Protein AF-K1VBG3-F1 (afdb_monomer_lite)

Secondary structure (DSSP, 8-state):
-EE---SSGGGTT-EE-EEEEETTTTEEEEEEEEE--TTSTTHHHHHHHT--EEEEEEEEHHHHHHHHHHTT--EE-------HHHHHHHHHHHHHHHSTTTSEEE-BTTTBSHHHHHHHHHHHH-SS---PPPPPTT--HHHHH-

Structure (mmCIF, N/CA/C/O backbone):
data_AF-K1VBG3-F1
#
_entry.id   AF-K1VBG3-F1
#
loop_
_atom_site.group_PDB
_atom_site.id
_atom_site.type_symbol
_atom_site.label_atom_id
_atom_site.label_alt_id
_atom_site.label_comp_id
_atom_site.label_asym_id
_atom_site.label_entity_id
_atom_site.label_seq_id
_atom_site.pdbx_PDB_ins_code
_atom_site.Cartn_x
_atom_site.Cartn_y
_atom_site.Cartn_z
_atom_site.occupancy
_atom_site.B_iso_or_equiv
_atom_site.auth_seq_id
_atom_site.auth_comp_id
_atom_site.auth_asym_id
_atom_site.auth_atom_id
_atom_site.pdbx_PDB_model_num
ATOM 1 N N . MET A 1 1 ? -5.676 3.464 -2.207 1.00 92.00 1 MET A N 1
ATOM 2 C CA . MET A 1 1 ? -5.510 4.514 -3.234 1.00 92.00 1 MET A CA 1
ATOM 3 C C . MET A 1 1 ? -4.753 3.916 -4.393 1.00 92.00 1 MET A C 1
ATOM 5 O O . MET A 1 1 ? -3.837 3.140 -4.144 1.00 92.00 1 MET A O 1
ATOM 9 N N . THR A 1 2 ? -5.121 4.301 -5.607 1.00 92.06 2 TH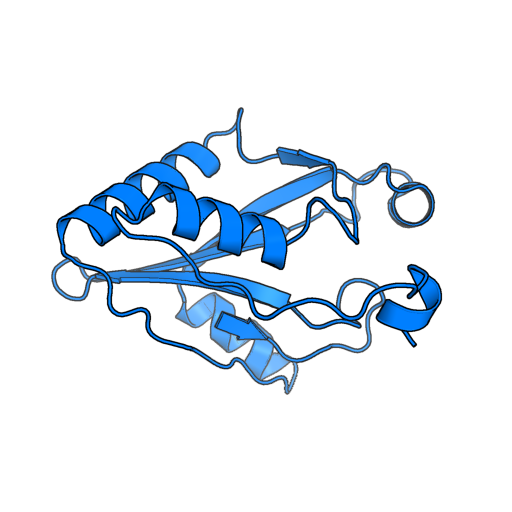R A N 1
ATOM 10 C CA . THR A 1 2 ? -4.484 3.871 -6.850 1.00 92.06 2 THR A CA 1
ATOM 11 C C . THR A 1 2 ? -3.893 5.093 -7.529 1.00 92.06 2 THR A C 1
ATOM 13 O O . THR A 1 2 ? -4.595 6.068 -7.788 1.00 92.06 2 THR A O 1
ATOM 16 N N . CYS A 1 3 ? -2.601 5.060 -7.807 1.00 90.88 3 CYS A N 1
ATOM 17 C CA . CYS A 1 3 ? -1.880 6.148 -8.443 1.00 90.88 3 CYS A CA 1
ATOM 18 C C . CYS A 1 3 ? -1.592 5.792 -9.898 1.00 90.88 3 CYS A C 1
ATOM 20 O O . CYS A 1 3 ? -1.189 4.665 -10.201 1.00 90.88 3 CYS A O 1
ATOM 22 N N . ALA A 1 4 ? -1.790 6.760 -10.791 1.00 86.88 4 ALA A N 1
ATOM 23 C CA . ALA A 1 4 ? -1.592 6.565 -12.218 1.00 86.88 4 ALA A CA 1
ATOM 24 C C . ALA A 1 4 ? -0.134 6.174 -12.549 1.00 86.88 4 ALA A C 1
ATOM 26 O O . ALA A 1 4 ? 0.798 6.640 -11.871 1.00 86.88 4 ALA A O 1
ATOM 27 N N . PRO A 1 5 ? 0.069 5.360 -13.604 1.00 84.56 5 PRO A N 1
ATOM 28 C CA . PRO A 1 5 ? 1.390 5.050 -14.136 1.00 84.56 5 PRO A CA 1
ATOM 29 C C . PRO A 1 5 ? 2.251 6.285 -14.415 1.00 84.56 5 PRO A C 1
ATOM 31 O O . PRO A 1 5 ? 1.745 7.373 -14.691 1.00 84.56 5 PRO A O 1
ATOM 34 N N . GLY A 1 6 ? 3.566 6.103 -14.337 1.00 79.88 6 GLY A N 1
ATOM 35 C CA . GLY A 1 6 ? 4.571 7.079 -14.753 1.00 79.88 6 GLY A CA 1
ATOM 36 C C . GLY A 1 6 ? 5.398 6.578 -15.937 1.00 79.88 6 GLY A C 1
ATOM 37 O O . GLY A 1 6 ? 5.177 5.486 -16.452 1.00 79.88 6 GLY A O 1
ATOM 38 N N . THR A 1 7 ? 6.374 7.381 -16.356 1.00 76.38 7 THR A N 1
ATOM 39 C CA . THR A 1 7 ? 7.294 7.057 -17.463 1.00 76.38 7 THR A CA 1
ATOM 40 C C . THR A 1 7 ? 8.509 6.244 -17.023 1.00 76.38 7 THR A C 1
ATOM 42 O O . THR A 1 7 ? 9.158 5.604 -17.844 1.00 76.38 7 THR A O 1
ATOM 45 N N . GLU A 1 8 ? 8.824 6.276 -15.732 1.00 70.69 8 GLU A N 1
ATOM 46 C CA . GLU A 1 8 ? 9.963 5.570 -15.155 1.00 70.69 8 GLU A CA 1
ATOM 47 C C . GLU A 1 8 ? 9.676 4.079 -14.973 1.00 70.69 8 GLU A C 1
ATOM 49 O O . GLU A 1 8 ? 8.556 3.704 -14.625 1.00 70.69 8 GLU A O 1
ATOM 54 N N . ILE A 1 9 ? 10.700 3.227 -15.124 1.00 67.56 9 ILE A N 1
ATOM 55 C CA . ILE A 1 9 ? 10.560 1.756 -15.122 1.00 67.56 9 ILE A CA 1
ATOM 56 C C . ILE A 1 9 ? 9.832 1.203 -13.885 1.00 67.56 9 ILE A C 1
ATOM 58 O O . ILE A 1 9 ? 9.030 0.280 -13.983 1.00 67.56 9 ILE A O 1
ATOM 62 N N . TYR A 1 10 ? 10.065 1.806 -12.723 1.00 67.25 10 TYR A N 1
ATOM 63 C CA . TYR A 1 10 ? 9.465 1.420 -11.444 1.00 67.25 10 TYR A CA 1
ATOM 64 C C . TYR A 1 10 ? 8.049 1.980 -11.232 1.00 67.25 10 TYR A C 1
ATOM 66 O O . TYR A 1 10 ? 7.402 1.645 -10.246 1.00 67.25 10 TYR A O 1
ATOM 74 N N . ALA A 1 11 ? 7.570 2.841 -12.131 1.00 72.62 11 ALA A N 1
ATOM 75 C CA . ALA A 1 11 ? 6.255 3.472 -12.083 1.00 72.62 11 ALA A CA 1
ATOM 76 C C . ALA A 1 11 ? 5.343 3.048 -13.251 1.00 72.62 11 ALA A C 1
ATOM 78 O O . ALA A 1 11 ? 4.205 3.513 -13.320 1.00 72.62 11 ALA A O 1
ATOM 79 N N . LEU A 1 12 ? 5.809 2.180 -14.158 1.00 76.06 12 LEU A N 1
ATOM 80 C CA . LEU A 1 12 ? 5.098 1.811 -15.392 1.00 76.06 12 LEU A CA 1
ATOM 81 C C . LEU A 1 12 ? 3.722 1.174 -15.161 1.00 76.06 12 LEU A C 1
ATOM 83 O O . LEU A 1 12 ? 2.831 1.331 -15.988 1.00 76.06 12 LEU A O 1
ATOM 87 N N . PHE A 1 13 ? 3.533 0.471 -14.045 1.00 76.81 13 PHE A N 1
ATOM 88 C CA . PHE A 1 13 ? 2.296 -0.265 -13.751 1.00 76.81 13 PHE A CA 1
ATOM 89 C C . PHE A 1 13 ? 1.364 0.475 -12.781 1.00 76.81 13 PHE A C 1
ATOM 91 O O . PHE A 1 13 ? 0.373 -0.085 -12.317 1.00 76.81 13 PHE A O 1
ATOM 98 N N . GLY A 1 14 ? 1.663 1.742 -12.477 1.00 82.94 14 GLY A N 1
ATOM 99 C CA . GLY A 1 14 ? 0.964 2.489 -11.434 1.00 82.94 14 GLY A CA 1
ATOM 100 C C . GLY A 1 14 ? 1.388 2.049 -10.035 1.00 82.94 14 GLY A C 1
ATOM 101 O O . GLY A 1 14 ? 2.410 1.386 -9.858 1.00 82.94 14 GLY A O 1
ATOM 102 N N . HIS A 1 15 ? 0.634 2.478 -9.023 1.00 90.50 15 HIS A N 1
ATOM 103 C CA . HIS A 1 15 ? 0.990 2.215 -7.630 1.00 90.50 15 HIS A CA 1
ATOM 104 C C . HIS A 1 15 ? -0.222 2.126 -6.703 1.00 90.50 15 HIS A C 1
ATOM 106 O O . HIS A 1 15 ? -1.223 2.808 -6.920 1.00 90.50 15 HIS A O 1
ATOM 112 N N . THR A 1 16 ? -0.102 1.335 -5.636 1.00 92.19 16 THR A N 1
ATOM 113 C CA . THR A 1 16 ? -1.127 1.184 -4.597 1.00 92.19 16 THR A CA 1
ATOM 114 C C . THR A 1 16 ? -0.583 1.644 -3.247 1.00 92.19 16 THR A C 1
ATOM 116 O O . THR A 1 16 ? 0.501 1.245 -2.831 1.00 92.19 16 THR A O 1
ATOM 119 N N . ALA A 1 17 ? -1.354 2.465 -2.533 1.00 94.62 17 ALA A N 1
ATOM 120 C CA . ALA A 1 17 ? -1.033 2.904 -1.173 1.00 94.62 17 ALA A CA 1
ATOM 121 C C . ALA A 1 17 ? -2.275 2.902 -0.269 1.00 94.62 17 ALA A C 1
ATOM 123 O O . ALA A 1 17 ? -3.399 3.123 -0.739 1.00 94.62 17 ALA A O 1
ATOM 124 N N . LEU A 1 18 ? -2.081 2.694 1.035 1.00 96.75 18 LEU A N 1
ATOM 125 C CA . LEU A 1 18 ? -3.148 2.759 2.038 1.00 96.75 18 LEU A CA 1
ATOM 126 C C . LEU A 1 18 ? -3.174 4.146 2.683 1.00 96.75 18 LEU A C 1
ATOM 128 O O . LEU A 1 18 ? -2.144 4.644 3.125 1.00 96.75 18 LEU A O 1
ATOM 132 N N . ARG A 1 19 ? -4.352 4.776 2.735 1.00 96.50 19 ARG A N 1
ATOM 133 C CA . ARG A 1 19 ? -4.571 6.042 3.447 1.00 96.50 19 ARG A CA 1
ATOM 134 C C . ARG A 1 19 ? -5.323 5.755 4.737 1.00 96.50 19 ARG A C 1
ATOM 136 O O . ARG A 1 19 ? -6.393 5.153 4.687 1.00 96.50 19 ARG A O 1
ATOM 143 N N . TYR A 1 20 ? -4.787 6.214 5.857 1.00 95.75 20 TYR A N 1
ATOM 144 C CA . TYR A 1 20 ? -5.469 6.240 7.143 1.00 95.75 20 TYR A CA 1
ATOM 145 C C . TYR A 1 20 ? -5.820 7.692 7.478 1.00 95.75 20 TYR A C 1
ATOM 147 O O . TYR A 1 20 ? -4.925 8.523 7.638 1.00 95.75 20 TYR A O 1
ATOM 155 N N . GLU A 1 21 ? -7.115 7.989 7.579 1.00 94.88 21 GLU A N 1
ATOM 156 C CA . GLU A 1 21 ? -7.632 9.315 7.926 1.00 94.88 21 GLU A CA 1
ATOM 157 C C . GLU A 1 21 ? -8.459 9.228 9.216 1.00 94.88 21 GLU A C 1
ATOM 159 O O . GLU A 1 21 ? -9.471 8.525 9.277 1.00 94.88 21 GLU A O 1
ATOM 164 N N . ASP A 1 22 ? -8.047 9.982 10.234 1.00 92.06 22 ASP A N 1
ATOM 165 C CA . ASP A 1 22 ? -8.794 10.211 11.468 1.00 92.06 22 ASP A CA 1
ATOM 166 C C . ASP A 1 22 ? -8.944 11.719 11.693 1.00 92.06 22 ASP A C 1
ATOM 168 O O . ASP A 1 22 ? -8.035 12.420 12.150 1.00 92.06 22 ASP A O 1
ATOM 172 N N . LYS A 1 23 ? -10.139 12.221 11.371 1.00 90.81 23 LYS A N 1
ATOM 173 C CA . LYS A 1 23 ? -10.474 13.647 11.453 1.00 90.81 23 LYS A CA 1
ATOM 174 C C . LYS A 1 23 ? -10.550 14.165 12.887 1.00 90.81 23 LYS A C 1
ATOM 176 O O . LYS A 1 23 ? -10.284 15.342 13.099 1.00 90.81 23 LYS A O 1
ATOM 181 N N . ALA A 1 24 ? -10.888 13.316 13.858 1.00 91.50 24 ALA A N 1
ATOM 182 C CA . ALA A 1 24 ? -10.969 13.725 15.259 1.00 91.50 24 ALA A CA 1
ATOM 183 C C . ALA A 1 24 ? -9.572 13.978 15.842 1.00 91.50 24 ALA A C 1
ATOM 185 O O . ALA A 1 24 ? -9.398 14.870 16.670 1.00 91.50 24 ALA A O 1
ATOM 186 N N . ARG A 1 25 ? -8.572 13.221 15.373 1.00 90.12 25 ARG A N 1
ATOM 187 C CA . ARG A 1 25 ? -7.166 13.349 15.788 1.00 90.12 25 ARG A CA 1
ATOM 188 C C . ARG A 1 25 ? -6.316 14.214 14.850 1.00 90.12 25 ARG A C 1
ATOM 190 O O . ARG A 1 25 ? -5.153 14.465 15.152 1.00 90.12 25 ARG A O 1
ATOM 197 N N . GLY A 1 26 ? -6.862 14.658 13.715 1.00 93.69 26 GLY A N 1
ATOM 198 C CA . GLY A 1 26 ? -6.106 15.388 12.685 1.00 93.69 26 GLY A CA 1
ATOM 199 C C . GLY A 1 26 ? -5.026 14.534 12.000 1.00 93.69 26 GLY A C 1
ATOM 200 O O . GLY A 1 26 ? -4.019 15.051 11.496 1.00 93.69 26 GLY A O 1
ATOM 201 N N . GLU A 1 27 ? -5.202 13.215 12.010 1.00 94.62 27 GLU A N 1
ATOM 202 C CA . GLU A 1 27 ? -4.284 12.257 11.405 1.00 94.62 27 GLU A CA 1
ATOM 203 C C . GLU A 1 27 ? -4.709 11.988 9.958 1.00 94.62 27 GLU A C 1
ATOM 205 O O . GLU A 1 27 ? -5.867 11.691 9.681 1.00 94.62 27 GLU A O 1
ATOM 210 N N . ASP A 1 28 ? -3.763 12.110 9.032 1.00 96.81 28 ASP A N 1
ATOM 211 C CA . ASP A 1 28 ? -3.989 11.831 7.616 1.00 96.81 28 ASP A CA 1
ATOM 212 C C . ASP A 1 28 ? -2.684 11.333 6.994 1.00 96.81 28 ASP A C 1
ATOM 214 O O . ASP A 1 28 ? -1.813 12.110 6.576 1.00 96.81 28 ASP A O 1
ATOM 218 N N . TRP A 1 29 ? -2.515 10.018 7.056 1.00 97.38 29 TRP A N 1
ATOM 219 C CA . TRP A 1 29 ? -1.269 9.323 6.773 1.00 97.38 29 TRP A CA 1
ATOM 220 C C . TRP A 1 29 ? -1.424 8.399 5.576 1.00 97.38 29 TRP A C 1
ATOM 222 O O . TRP A 1 29 ? -2.445 7.737 5.401 1.00 97.38 29 TRP A O 1
ATOM 232 N N . VAL A 1 30 ? -0.373 8.326 4.771 1.00 97.25 30 VAL A N 1
ATOM 233 C CA . VAL A 1 30 ? -0.256 7.412 3.643 1.00 97.25 30 VAL A CA 1
ATOM 234 C C . VAL A 1 30 ? 0.854 6.420 3.932 1.00 97.25 30 VAL A C 1
ATOM 236 O O . VAL A 1 30 ? 2.004 6.811 4.122 1.00 97.25 30 VAL A O 1
ATOM 239 N N . PHE A 1 31 ? 0.488 5.145 3.919 1.00 96.81 31 PHE A N 1
ATOM 240 C CA . PHE A 1 31 ? 1.367 3.991 4.018 1.00 96.81 31 PHE A CA 1
ATOM 241 C C . PHE A 1 31 ? 1.662 3.489 2.606 1.00 96.81 31 PHE A C 1
ATOM 243 O O . PHE A 1 31 ? 0.780 3.009 1.884 1.00 96.81 31 PHE A O 1
ATOM 250 N N . ASN A 1 32 ? 2.912 3.672 2.198 1.00 93.38 32 ASN A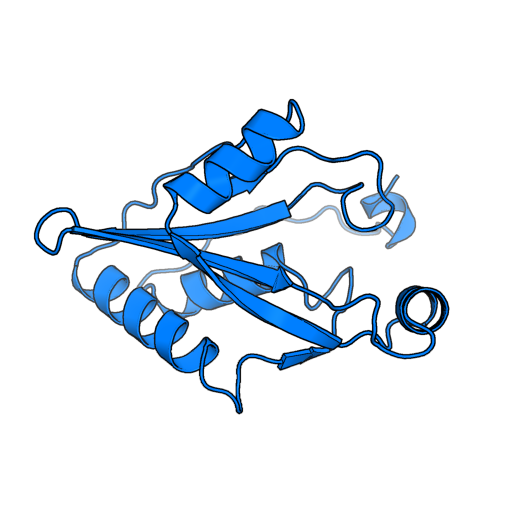 N 1
ATOM 251 C CA . ASN A 1 32 ? 3.402 3.449 0.852 1.00 93.38 32 ASN A CA 1
ATOM 252 C C . ASN A 1 32 ? 4.350 2.237 0.820 1.00 93.38 32 ASN A C 1
ATOM 254 O O . ASN A 1 32 ? 5.542 2.366 1.102 1.00 93.38 32 ASN A O 1
ATOM 258 N N . TYR A 1 33 ? 3.819 1.072 0.446 1.00 89.56 33 TYR A N 1
ATOM 259 C CA . TYR A 1 33 ? 4.599 -0.141 0.187 1.00 89.56 33 TYR A CA 1
ATOM 260 C C . TYR A 1 33 ? 5.236 -0.054 -1.193 1.00 89.56 33 TYR A C 1
ATOM 262 O O . TYR A 1 33 ? 4.700 -0.565 -2.166 1.00 89.56 33 TYR A O 1
ATOM 270 N N . GLY A 1 34 ? 6.356 0.638 -1.314 1.00 84.06 34 GLY A N 1
ATOM 271 C CA . GLY A 1 34 ? 6.872 0.964 -2.644 1.00 84.06 34 GLY A CA 1
ATOM 272 C C . GLY A 1 34 ? 8.136 1.795 -2.644 1.00 84.06 34 GLY A C 1
ATOM 273 O O . GLY A 1 34 ? 8.605 2.179 -3.712 1.00 84.06 34 GLY A O 1
ATOM 274 N N . MET A 1 35 ? 8.655 2.122 -1.463 1.00 83.50 35 MET A N 1
ATOM 275 C CA . MET A 1 35 ? 9.825 2.967 -1.351 1.00 83.50 35 MET A CA 1
ATOM 276 C C . MET A 1 35 ? 11.065 2.121 -1.595 1.00 83.50 35 MET A C 1
ATOM 278 O O . MET A 1 35 ? 11.164 0.980 -1.151 1.00 83.50 35 MET A O 1
ATOM 282 N N . PHE A 1 36 ? 12.013 2.680 -2.327 1.00 80.00 36 PHE A N 1
ATOM 283 C CA . PHE A 1 36 ? 13.299 2.060 -2.589 1.00 80.00 36 PHE A CA 1
ATOM 284 C C . PHE A 1 36 ? 14.339 3.165 -2.772 1.00 80.00 36 PHE A C 1
ATOM 286 O O . PHE A 1 36 ? 14.003 4.329 -3.003 1.00 80.00 36 PHE A O 1
ATOM 293 N N . SER A 1 37 ? 15.615 2.799 -2.682 1.00 70.62 37 SER A N 1
ATOM 294 C CA . SER A 1 37 ? 16.724 3.738 -2.827 1.00 70.62 37 SER A CA 1
ATOM 295 C C . SER A 1 37 ? 17.577 3.399 -4.044 1.00 70.62 37 SER A C 1
ATOM 297 O O . SER A 1 37 ? 18.084 2.285 -4.169 1.00 70.62 37 SER A O 1
ATOM 299 N N . PHE A 1 38 ? 17.803 4.387 -4.913 1.00 65.44 38 PHE A N 1
ATOM 300 C CA . PHE A 1 38 ? 18.789 4.282 -5.996 1.00 65.44 38 PHE A CA 1
ATOM 301 C C . PHE A 1 38 ? 20.231 4.223 -5.492 1.00 65.44 38 PHE A C 1
ATOM 303 O O . PHE A 1 38 ? 21.112 3.775 -6.221 1.00 65.44 38 PHE A O 1
ATOM 310 N N . ASN A 1 39 ? 20.474 4.634 -4.244 1.00 69.88 39 ASN A N 1
ATOM 311 C CA . ASN A 1 39 ? 21.791 4.519 -3.623 1.00 69.88 39 ASN A CA 1
ATOM 312 C C . ASN A 1 39 ? 22.124 3.066 -3.253 1.00 69.88 39 ASN A C 1
ATOM 314 O O . ASN A 1 39 ? 23.267 2.777 -2.901 1.00 69.88 39 ASN A O 1
ATOM 318 N N . THR A 1 40 ? 21.159 2.142 -3.344 1.00 71.12 40 THR A N 1
ATOM 319 C CA . THR A 1 40 ? 21.421 0.709 -3.217 1.00 71.12 40 THR A CA 1
ATOM 320 C C . THR A 1 40 ? 22.296 0.247 -4.387 1.00 71.12 40 THR A C 1
ATOM 322 O O . THR A 1 40 ? 21.880 0.357 -5.547 1.00 71.12 40 THR A O 1
ATOM 325 N N . PRO A 1 41 ? 23.496 -0.310 -4.126 1.00 73.06 41 PRO A N 1
ATOM 326 C CA . PRO A 1 41 ? 24.389 -0.751 -5.188 1.00 73.06 41 PRO A CA 1
ATOM 327 C C . PRO A 1 41 ? 23.709 -1.739 -6.141 1.00 73.06 41 PRO A C 1
ATOM 329 O O . PRO A 1 41 ? 23.137 -2.750 -5.716 1.00 73.06 41 PRO A O 1
ATOM 332 N N . HIS A 1 42 ? 23.826 -1.464 -7.443 1.00 75.31 42 HIS A N 1
ATOM 333 C CA . HIS A 1 42 ? 23.297 -2.292 -8.531 1.00 75.31 42 HIS A CA 1
ATOM 334 C C . HIS A 1 42 ? 21.763 -2.437 -8.554 1.00 75.31 42 HIS A C 1
ATOM 336 O O . HIS A 1 42 ? 21.263 -3.484 -8.962 1.00 75.31 42 HIS A O 1
ATOM 342 N N . PHE A 1 43 ? 21.014 -1.396 -8.167 1.00 74.25 43 PHE A N 1
ATOM 343 C CA . PHE A 1 43 ? 19.542 -1.401 -8.132 1.00 74.25 43 PHE A CA 1
ATOM 344 C C . PHE A 1 43 ? 18.881 -2.015 -9.382 1.00 74.25 43 PHE A C 1
ATOM 346 O O . PHE A 1 43 ? 18.111 -2.960 -9.253 1.00 74.25 43 PHE A O 1
ATOM 353 N N . ILE A 1 44 ? 19.220 -1.545 -10.591 1.00 73.56 44 ILE A N 1
ATOM 354 C CA . ILE A 1 44 ? 18.614 -2.045 -11.843 1.00 73.56 44 ILE A CA 1
ATOM 355 C C . ILE A 1 44 ? 18.900 -3.538 -12.058 1.00 73.56 44 ILE A C 1
ATOM 357 O O . ILE A 1 44 ? 18.010 -4.295 -12.433 1.00 73.56 44 ILE A O 1
ATOM 361 N N . TYR A 1 45 ? 20.123 -3.987 -11.777 1.00 77.81 45 TYR A N 1
ATOM 362 C CA . TYR A 1 45 ? 20.494 -5.397 -11.904 1.00 77.81 45 TYR A CA 1
ATOM 363 C C . TYR A 1 45 ? 19.751 -6.278 -10.891 1.00 77.81 45 TYR A C 1
ATOM 365 O O . TYR A 1 45 ? 19.217 -7.320 -11.265 1.00 77.81 45 TYR A O 1
ATOM 373 N N . ARG A 1 46 ? 19.656 -5.838 -9.628 1.00 77.81 46 ARG A N 1
ATOM 374 C CA . ARG A 1 46 ? 18.873 -6.526 -8.589 1.00 77.81 46 ARG A CA 1
ATOM 375 C C . ARG A 1 46 ? 17.388 -6.562 -8.944 1.00 77.81 46 ARG A C 1
ATOM 377 O O . ARG A 1 46 ? 16.755 -7.59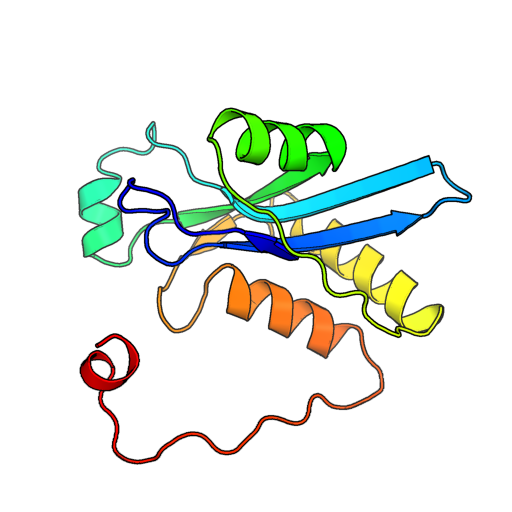2 -8.753 1.00 77.81 46 ARG A O 1
ATOM 384 N N . PHE A 1 47 ? 16.862 -5.491 -9.538 1.00 76.00 47 PHE A N 1
ATOM 385 C CA . PHE A 1 47 ? 15.462 -5.403 -9.951 1.00 76.00 47 PHE A CA 1
ATOM 386 C C . PHE A 1 47 ? 15.138 -6.437 -11.024 1.00 76.00 47 PHE A C 1
ATOM 388 O O . PHE A 1 47 ? 14.214 -7.227 -10.855 1.00 76.00 47 PHE A O 1
ATOM 395 N N . VAL A 1 48 ? 15.959 -6.511 -12.076 1.00 75.56 48 VAL A N 1
ATOM 396 C CA . VAL A 1 48 ? 15.797 -7.506 -13.149 1.00 75.56 48 VAL A CA 1
ATOM 397 C C . VAL A 1 48 ? 15.940 -8.943 -12.626 1.00 75.56 48 VAL A C 1
ATOM 399 O O . VAL A 1 48 ? 15.303 -9.850 -13.155 1.00 75.56 48 VAL A O 1
ATOM 402 N N . LYS A 1 49 ? 16.733 -9.165 -11.569 1.00 80.19 49 LYS A N 1
ATOM 403 C CA . LYS A 1 49 ? 16.891 -10.477 -10.919 1.00 80.19 49 LYS A CA 1
ATOM 404 C C . LYS A 1 49 ? 15.834 -10.815 -9.863 1.00 80.19 49 LYS A C 1
ATOM 406 O O . LYS A 1 49 ? 15.833 -11.940 -9.371 1.00 80.19 49 LYS A O 1
ATOM 411 N N . GLY A 1 50 ? 14.959 -9.878 -9.494 1.00 77.38 50 GLY A N 1
ATOM 412 C CA . GLY A 1 50 ? 14.024 -10.068 -8.379 1.00 77.38 50 GLY A CA 1
ATOM 413 C C . GLY A 1 50 ? 14.708 -10.113 -7.004 1.00 77.38 50 GLY A C 1
ATOM 414 O O . GLY A 1 50 ? 14.229 -10.778 -6.091 1.00 77.38 50 GLY A O 1
ATOM 415 N N . GLU A 1 51 ? 15.843 -9.432 -6.851 1.00 82.88 51 GLU A N 1
ATOM 416 C CA . GLU A 1 51 ? 16.659 -9.358 -5.628 1.00 82.88 51 GLU A CA 1
ATOM 417 C C . GLU A 1 51 ? 16.583 -7.977 -4.952 1.00 82.88 51 GLU A C 1
ATOM 419 O O . GLU A 1 51 ? 17.439 -7.631 -4.132 1.00 82.88 51 GLU A O 1
ATOM 424 N N . THR A 1 52 ? 15.607 -7.148 -5.324 1.00 83.69 52 THR A N 1
ATOM 425 C CA . THR A 1 52 ? 15.476 -5.792 -4.781 1.00 83.69 52 THR A CA 1
ATOM 426 C C . THR A 1 52 ? 14.651 -5.796 -3.508 1.00 83.69 52 THR A C 1
ATOM 428 O O . THR A 1 52 ? 13.531 -6.301 -3.486 1.00 83.69 52 THR A O 1
ATOM 431 N N . ASP A 1 53 ? 15.191 -5.183 -2.462 1.00 88.19 53 ASP A N 1
ATOM 432 C CA . ASP A 1 53 ? 14.455 -4.932 -1.231 1.00 88.19 53 ASP A CA 1
ATOM 433 C C . ASP A 1 53 ? 13.754 -3.573 -1.323 1.00 88.19 53 ASP A C 1
ATOM 435 O O . ASP A 1 53 ? 14.342 -2.575 -1.752 1.00 88.19 53 ASP A O 1
ATOM 439 N N . TYR A 1 54 ? 12.475 -3.566 -0.969 1.00 90.06 54 TYR A N 1
ATOM 440 C CA . TYR A 1 54 ? 11.627 -2.385 -0.887 1.00 90.06 54 TYR A CA 1
ATOM 441 C C . TYR A 1 54 ? 11.303 -2.124 0.579 1.00 90.06 54 TYR A C 1
ATOM 443 O O . TYR A 1 54 ? 11.415 -3.010 1.427 1.00 90.06 54 TYR A O 1
ATOM 451 N N . GLU A 1 55 ? 10.878 -0.904 0.878 1.00 91.56 55 GLU A N 1
ATOM 452 C CA . GLU A 1 55 ? 10.465 -0.514 2.213 1.00 91.56 55 GLU A CA 1
ATOM 453 C C . GLU A 1 55 ? 9.074 0.128 2.231 1.00 91.56 55 GLU A C 1
ATOM 455 O O . GLU A 1 55 ? 8.591 0.716 1.253 1.00 91.56 55 GLU A O 1
ATOM 460 N N . LEU A 1 56 ? 8.409 -0.013 3.374 1.00 94.56 56 LEU A N 1
ATOM 461 C CA . LEU A 1 56 ? 7.223 0.750 3.717 1.00 94.56 56 LEU A CA 1
ATOM 462 C C . LEU A 1 56 ? 7.633 2.166 4.137 1.00 94.56 56 LEU A C 1
ATOM 464 O O . LEU A 1 56 ? 8.285 2.361 5.164 1.00 94.56 56 LEU A O 1
ATOM 468 N N . GLY A 1 57 ? 7.202 3.160 3.363 1.00 94.56 57 GLY A N 1
ATOM 469 C CA . GLY A 1 57 ? 7.291 4.571 3.731 1.00 94.56 57 GLY A CA 1
ATOM 470 C C . GLY A 1 57 ? 5.986 5.100 4.310 1.00 94.56 57 GLY A C 1
ATOM 471 O O . GLY A 1 57 ? 4.903 4.679 3.903 1.00 94.56 57 GLY A O 1
ATOM 472 N N . VAL A 1 58 ? 6.086 6.079 5.209 1.00 96.12 58 VAL A N 1
ATOM 473 C CA . VAL A 1 58 ? 4.929 6.788 5.771 1.00 96.12 58 VAL A CA 1
ATOM 474 C C . VAL A 1 58 ? 5.086 8.284 5.543 1.00 96.12 58 VAL A C 1
ATOM 476 O O . VAL A 1 58 ? 6.131 8.862 5.835 1.00 96.12 58 VAL A O 1
ATOM 479 N N . THR A 1 59 ? 4.048 8.925 5.012 1.00 96.12 59 THR A N 1
ATOM 480 C CA . THR A 1 59 ? 4.028 10.377 4.779 1.00 96.12 59 THR A CA 1
ATOM 481 C C . THR A 1 59 ? 2.635 10.955 5.016 1.00 96.12 59 THR A C 1
ATOM 483 O O . THR A 1 59 ? 1.653 10.216 5.066 1.00 96.12 59 THR A O 1
ATOM 486 N N . ARG A 1 60 ? 2.518 12.278 5.163 1.00 96.75 60 ARG A N 1
ATOM 487 C CA . ARG A 1 60 ? 1.203 12.937 5.233 1.00 96.75 60 ARG A CA 1
ATOM 488 C C . ARG A 1 60 ? 0.567 12.965 3.846 1.00 96.75 60 ARG A C 1
ATOM 490 O O . ARG A 1 60 ? 1.254 13.220 2.855 1.00 96.75 60 ARG A O 1
ATOM 497 N N . TYR A 1 61 ? -0.749 12.782 3.786 1.00 96.44 61 TYR A N 1
ATOM 498 C CA . TYR A 1 61 ? -1.487 12.768 2.520 1.00 96.44 61 TYR A CA 1
ATOM 499 C C . TYR A 1 61 ? -1.256 14.001 1.626 1.00 96.44 61 TYR A C 1
ATOM 501 O O . TYR A 1 61 ? -0.997 13.786 0.443 1.00 96.44 61 TYR A O 1
ATOM 509 N N . PRO A 1 62 ? -1.216 15.255 2.131 1.00 95.62 62 PRO A N 1
ATOM 510 C CA . PRO A 1 62 ? -0.956 16.417 1.276 1.00 95.62 62 PRO A CA 1
ATOM 511 C C . PRO A 1 62 ? 0.400 16.375 0.558 1.00 95.62 62 PRO A C 1
ATOM 513 O O . PRO A 1 62 ? 0.509 16.817 -0.580 1.00 95.62 62 PRO A O 1
ATOM 516 N N . TYR A 1 63 ? 1.439 15.815 1.191 1.00 94.75 63 TYR A N 1
ATOM 517 C CA . TYR A 1 63 ? 2.744 15.660 0.539 1.00 94.75 63 TYR A CA 1
ATOM 518 C C . TYR A 1 63 ? 2.718 14.545 -0.506 1.00 94.75 63 TYR A C 1
ATOM 520 O O . TYR A 1 63 ? 3.305 14.689 -1.578 1.00 94.75 63 TYR A O 1
ATOM 528 N N . PHE A 1 64 ? 2.031 13.441 -0.201 1.00 93.75 64 PHE A N 1
ATOM 529 C CA . PHE A 1 64 ? 1.857 12.345 -1.146 1.00 93.75 64 PHE A CA 1
ATOM 530 C C . PHE A 1 64 ? 1.113 12.823 -2.392 1.00 93.75 64 PHE A C 1
ATOM 532 O O . PHE A 1 64 ? 1.650 12.732 -3.490 1.00 93.75 64 PHE A O 1
ATOM 539 N N . GLU A 1 65 ? -0.081 13.387 -2.227 1.00 94.44 65 GLU A N 1
ATOM 540 C CA . GLU A 1 65 ? -0.923 13.869 -3.324 1.00 94.44 65 GLU A CA 1
ATOM 541 C C . GLU A 1 65 ? -0.237 14.984 -4.126 1.00 94.44 65 GLU A C 1
ATOM 543 O O . GLU A 1 65 ? -0.147 14.876 -5.353 1.00 94.44 65 GLU A O 1
ATOM 548 N N . GLY A 1 66 ? 0.391 15.950 -3.447 1.00 93.06 66 GLY A N 1
ATOM 549 C CA . GLY A 1 66 ? 1.159 17.013 -4.092 1.00 93.06 66 GLY A CA 1
ATOM 550 C C . GLY A 1 66 ? 2.290 16.493 -4.986 1.00 93.06 66 GLY A C 1
ATOM 551 O O . GLY A 1 66 ? 2.505 17.027 -6.074 1.00 93.06 66 GLY A O 1
ATOM 552 N N . SER A 1 67 ? 2.973 15.408 -4.596 1.00 90.94 67 SER A N 1
ATOM 553 C CA . SER A 1 67 ? 4.033 14.810 -5.423 1.00 90.94 67 SER A CA 1
ATOM 554 C C . SER A 1 67 ? 3.515 14.248 -6.755 1.00 90.94 67 SER A C 1
ATOM 556 O O . SER A 1 67 ? 4.172 14.400 -7.787 1.00 90.94 67 SER A O 1
ATOM 558 N N . TYR A 1 68 ? 2.312 13.660 -6.770 1.00 90.44 68 TYR A N 1
ATOM 559 C CA . TYR A 1 68 ? 1.679 13.183 -8.004 1.00 90.44 68 TYR A CA 1
ATOM 560 C C . TYR A 1 68 ? 1.131 14.341 -8.835 1.00 90.44 68 TYR A C 1
ATOM 562 O O . TYR A 1 68 ? 1.303 14.334 -10.055 1.00 90.44 68 TYR A O 1
ATOM 570 N N . ALA A 1 69 ? 0.549 15.356 -8.191 1.00 90.50 69 ALA A N 1
ATOM 571 C CA . ALA A 1 69 ? 0.064 16.557 -8.864 1.00 90.50 69 ALA A CA 1
ATOM 572 C C . ALA A 1 69 ? 1.199 17.295 -9.597 1.00 90.50 69 ALA A C 1
ATOM 574 O O . ALA A 1 69 ? 1.057 17.627 -10.772 1.00 90.50 69 ALA A O 1
ATOM 575 N N . MET A 1 70 ? 2.362 17.466 -8.955 1.00 89.06 70 MET A N 1
ATOM 576 C CA . MET A 1 70 ? 3.553 18.067 -9.575 1.00 89.06 70 MET A CA 1
ATOM 577 C C . MET A 1 70 ? 4.061 17.278 -10.789 1.00 89.06 70 MET A C 1
ATOM 579 O O . MET A 1 70 ? 4.587 17.865 -11.731 1.00 89.06 70 MET A O 1
ATOM 583 N N . ARG A 1 71 ? 3.885 15.953 -10.786 1.00 86.19 71 ARG A N 1
ATOM 584 C CA . ARG A 1 71 ? 4.219 15.067 -11.912 1.00 86.19 71 ARG A CA 1
ATOM 585 C C . ARG A 1 71 ? 3.154 15.081 -13.021 1.00 86.19 71 ARG A C 1
ATOM 587 O O . ARG A 1 71 ? 3.319 14.395 -14.024 1.00 86.19 71 ARG A O 1
ATOM 594 N N . GLY A 1 72 ? 2.037 15.791 -12.842 1.00 86.62 72 GLY A N 1
ATOM 595 C CA . GLY A 1 72 ? 0.894 15.739 -13.758 1.00 86.62 72 GLY A CA 1
ATOM 596 C C . GLY A 1 72 ? 0.187 14.378 -13.761 1.00 86.62 72 GLY A C 1
ATOM 597 O O . GLY A 1 72 ? -0.327 13.947 -14.788 1.00 86.62 72 GLY A O 1
ATOM 598 N N . SER A 1 73 ? 0.210 13.658 -12.636 1.00 87.75 73 SER A N 1
ATOM 599 C CA . SER A 1 73 ? -0.381 12.325 -12.478 1.00 87.75 73 SER A CA 1
ATOM 600 C C . SER A 1 73 ? -1.591 12.334 -11.550 1.00 87.75 73 SER A C 1
ATOM 602 O O . SER A 1 73 ? -1.685 13.143 -10.632 1.00 87.75 73 SER A O 1
ATOM 604 N N . SER A 1 74 ? -2.501 11.386 -11.759 1.00 90.31 74 SER A N 1
ATOM 605 C CA . SER A 1 74 ? -3.724 11.261 -10.962 1.00 90.31 74 SER A CA 1
ATOM 606 C C . SER A 1 74 ? -3.554 10.305 -9.779 1.00 90.31 74 SER A C 1
ATOM 608 O O . SER A 1 74 ? -2.909 9.260 -9.896 1.00 90.31 74 SER A O 1
ATOM 610 N N . VAL A 1 75 ? -4.204 10.633 -8.661 1.00 93.06 75 VAL A N 1
ATOM 611 C CA . VAL A 1 75 ? -4.413 9.733 -7.521 1.00 93.06 75 VAL A CA 1
ATOM 612 C C . VAL A 1 75 ? -5.911 9.497 -7.373 1.00 93.06 75 VAL A C 1
ATOM 614 O O . VAL A 1 75 ? -6.688 10.438 -7.248 1.00 93.06 75 VAL A O 1
ATOM 617 N N . TYR A 1 76 ? -6.311 8.232 -7.378 1.00 93.81 76 TYR A N 1
ATOM 618 C CA . TYR A 1 76 ? -7.686 7.797 -7.179 1.00 93.81 76 TYR A CA 1
ATOM 619 C C . TYR A 1 76 ? -7.824 7.161 -5.796 1.00 93.81 76 TYR A C 1
ATOM 621 O O . TYR A 1 76 ? -6.998 6.345 -5.376 1.00 93.81 76 TYR A O 1
ATOM 629 N N . GLN A 1 77 ? -8.883 7.510 -5.072 1.00 93.81 77 GLN A N 1
ATOM 630 C CA . GLN A 1 77 ? -9.172 6.944 -3.759 1.00 93.81 77 GLN A CA 1
ATOM 631 C C . GLN A 1 77 ? -10.450 6.114 -3.798 1.00 93.81 77 GLN A C 1
ATOM 633 O O . GLN A 1 77 ? -11.466 6.538 -4.339 1.00 93.81 77 GLN A O 1
ATOM 638 N N . GLN A 1 78 ? -10.400 4.966 -3.129 1.00 93.19 78 GLN A N 1
ATOM 639 C CA . GLN A 1 78 ? -11.569 4.198 -2.736 1.00 93.19 78 GLN A CA 1
ATOM 640 C C . GLN A 1 78 ? -11.637 4.181 -1.211 1.00 93.19 78 GLN A C 1
ATOM 642 O O . GLN A 1 78 ? -10.645 3.874 -0.547 1.00 93.19 78 GLN A O 1
ATOM 647 N N . THR A 1 79 ? -12.799 4.529 -0.666 1.00 94.50 79 THR A N 1
ATOM 648 C CA . THR A 1 79 ? -13.050 4.485 0.776 1.00 94.50 79 THR A CA 1
ATOM 649 C C . THR A 1 79 ? -13.598 3.113 1.145 1.00 94.50 79 THR A C 1
ATOM 651 O O . THR A 1 79 ? -14.602 2.674 0.585 1.00 94.50 79 THR A O 1
ATOM 654 N N . LEU A 1 80 ? -12.940 2.439 2.087 1.00 93.56 80 LEU A N 1
ATOM 655 C CA . LEU A 1 80 ? -13.385 1.148 2.606 1.00 93.56 80 LEU A CA 1
ATOM 656 C C . LEU A 1 80 ? -14.403 1.354 3.731 1.00 93.56 80 LEU A C 1
ATOM 658 O O . LEU A 1 80 ? -14.202 2.187 4.619 1.00 93.56 80 LEU A O 1
ATOM 662 N N . ASN A 1 81 ? -15.483 0.574 3.710 1.00 93.19 81 ASN A N 1
ATOM 663 C CA . ASN A 1 81 ? -16.515 0.602 4.744 1.00 93.19 81 ASN A CA 1
ATOM 664 C C . ASN A 1 81 ? -16.142 -0.315 5.921 1.00 93.19 81 ASN A C 1
ATOM 666 O O . ASN A 1 81 ? -16.788 -1.332 6.147 1.00 93.19 81 ASN A O 1
ATOM 670 N N . LEU A 1 82 ? -15.060 0.033 6.619 1.00 93.88 82 LEU A N 1
ATOM 671 C CA . LEU A 1 82 ? -14.575 -0.703 7.787 1.00 93.88 82 LEU A CA 1
ATOM 672 C C . LEU A 1 82 ? -15.330 -0.288 9.053 1.00 93.88 82 LEU A C 1
ATOM 674 O O . LEU A 1 82 ? -15.591 0.905 9.271 1.00 93.88 82 LEU A O 1
ATOM 678 N N . THR A 1 83 ? -15.613 -1.259 9.916 1.00 95.25 83 THR A N 1
ATOM 679 C CA . THR A 1 83 ? -16.100 -1.013 11.277 1.00 95.25 83 THR A CA 1
ATOM 680 C C . THR A 1 83 ? -15.029 -0.321 12.131 1.00 95.25 83 THR A C 1
ATOM 682 O O . THR A 1 83 ? -13.877 -0.146 11.727 1.00 95.25 83 THR A O 1
ATOM 685 N N . ILE A 1 84 ? -15.400 0.127 13.333 1.00 92.88 84 ILE A N 1
ATOM 686 C CA . ILE A 1 84 ? -14.457 0.803 14.236 1.00 92.88 84 ILE A CA 1
ATOM 687 C C . ILE A 1 84 ? -13.339 -0.152 14.684 1.00 92.88 84 ILE A C 1
ATOM 689 O O . ILE A 1 84 ? -12.182 0.266 14.697 1.00 92.88 84 ILE A O 1
ATOM 693 N N . SER A 1 85 ? -13.662 -1.410 15.008 1.00 95.31 85 SER A N 1
ATOM 694 C CA . SER A 1 85 ? -12.667 -2.417 15.403 1.00 95.31 85 SER A CA 1
ATOM 695 C C . SER A 1 85 ? -11.692 -2.708 14.263 1.00 95.31 85 SER A C 1
ATOM 697 O O . SER A 1 85 ? -10.483 -2.641 14.463 1.00 95.31 85 SER A O 1
ATOM 699 N N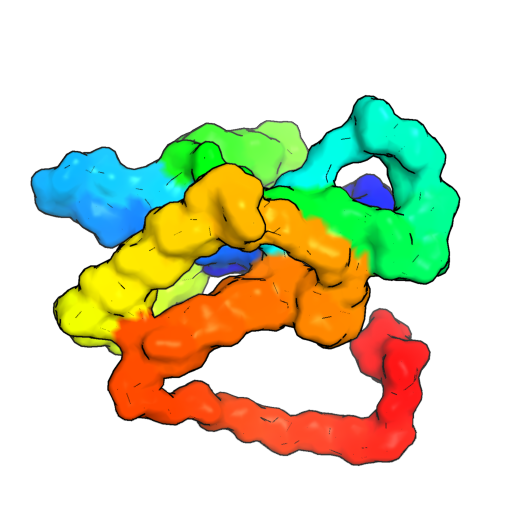 . GLU A 1 86 ? -12.194 -2.905 13.044 1.00 96.50 86 GLU A N 1
ATOM 700 C CA . GLU A 1 86 ? -11.355 -3.166 11.867 1.00 96.50 86 GLU A CA 1
ATOM 701 C C . GLU A 1 86 ? -10.442 -1.976 11.528 1.00 96.50 86 GLU A C 1
ATOM 703 O O . GLU A 1 86 ? -9.293 -2.163 11.137 1.00 96.50 86 GLU A O 1
ATOM 708 N N . LYS A 1 87 ? -10.901 -0.729 11.728 1.00 94.25 87 LYS A N 1
ATOM 709 C CA . LYS A 1 87 ? -10.045 0.466 11.577 1.00 94.25 87 LYS A CA 1
ATOM 710 C C . LYS A 1 87 ? -8.928 0.524 12.616 1.00 94.25 87 LYS A C 1
ATOM 712 O O . LYS A 1 87 ? -7.818 0.944 12.288 1.00 94.25 87 LYS A O 1
ATOM 717 N N . GLN A 1 88 ? -9.221 0.149 13.860 1.00 94.25 88 GLN A N 1
ATOM 718 C CA . GLN A 1 88 ? -8.222 0.097 14.929 1.00 94.25 88 GLN A CA 1
ATOM 719 C C . GLN A 1 88 ? -7.184 -0.990 14.649 1.00 94.25 88 GLN A C 1
ATOM 721 O O . GLN A 1 88 ? -5.988 -0.731 14.778 1.00 94.25 88 GLN A O 1
ATOM 726 N N . GLU A 1 89 ? -7.626 -2.161 14.194 1.00 96.81 89 GLU A N 1
ATOM 727 C CA . GLU A 1 89 ? -6.723 -3.244 13.817 1.00 96.81 89 GLU A CA 1
ATOM 728 C C . GLU A 1 89 ? -5.888 -2.883 12.585 1.00 96.81 89 GLU A C 1
ATOM 730 O O . GLU A 1 89 ? -4.676 -3.088 12.583 1.00 96.81 89 GLU A O 1
ATOM 735 N N . LEU A 1 90 ? -6.491 -2.243 11.576 1.00 96.38 90 LEU A N 1
ATOM 736 C CA . LEU A 1 90 ? -5.766 -1.725 10.417 1.00 96.38 90 LEU A CA 1
ATOM 737 C C . LEU A 1 90 ? -4.647 -0.776 10.852 1.00 96.38 90 LEU A C 1
ATOM 739 O O . LEU A 1 90 ? -3.508 -0.926 10.419 1.00 96.38 90 LEU A O 1
ATOM 743 N N . ARG A 1 91 ? -4.947 0.181 11.738 1.00 95.38 91 ARG A N 1
ATOM 744 C CA . ARG A 1 91 ? -3.936 1.094 12.283 1.00 95.38 91 ARG A CA 1
ATOM 745 C C . ARG A 1 91 ? -2.812 0.330 12.979 1.00 95.38 91 ARG A C 1
ATOM 747 O O . ARG A 1 91 ? -1.648 0.589 12.688 1.00 95.38 91 ARG A O 1
ATOM 754 N N . ARG A 1 92 ? -3.157 -0.610 13.860 1.00 97.06 92 ARG A N 1
ATOM 755 C CA . ARG A 1 92 ? -2.184 -1.412 14.610 1.00 97.06 92 ARG A CA 1
ATOM 756 C C . ARG A 1 92 ? -1.245 -2.172 13.671 1.00 97.06 92 ARG A C 1
ATOM 758 O O . ARG A 1 92 ? -0.034 -2.131 13.859 1.00 97.06 92 ARG A O 1
ATOM 765 N N . LEU A 1 93 ? -1.790 -2.818 12.640 1.00 97.75 93 LEU A N 1
ATOM 766 C CA . LEU A 1 93 ? -1.018 -3.558 11.638 1.00 97.75 93 LEU A CA 1
ATOM 767 C C . LEU A 1 93 ? -0.104 -2.648 10.814 1.00 97.75 93 LEU A C 1
ATOM 769 O O . LEU A 1 93 ? 1.038 -3.011 10.539 1.00 97.75 93 LEU A O 1
ATOM 773 N N . LEU A 1 94 ? -0.586 -1.466 10.433 1.00 96.81 94 LEU A N 1
ATOM 774 C CA . LEU A 1 94 ? 0.200 -0.482 9.691 1.00 96.81 94 LEU A CA 1
ATOM 775 C C . LEU A 1 94 ? 1.367 0.069 10.525 1.00 96.81 94 LEU A C 1
ATOM 777 O O . LEU A 1 94 ? 2.484 0.180 10.021 1.00 96.81 94 LEU A O 1
ATOM 781 N N . GLU A 1 95 ? 1.133 0.365 11.804 1.00 96.38 95 GLU A N 1
ATOM 782 C CA . GLU A 1 95 ? 2.173 0.786 12.750 1.00 96.38 95 GLU A CA 1
ATOM 783 C C . GLU A 1 95 ? 3.196 -0.338 12.994 1.00 96.38 95 GLU A C 1
ATOM 785 O O . GLU A 1 95 ? 4.400 -0.094 12.933 1.00 96.38 95 GLU A O 1
ATOM 790 N N . GLU A 1 96 ? 2.736 -1.582 13.173 1.00 97.62 96 GLU A N 1
ATOM 791 C CA . GLU A 1 96 ? 3.591 -2.768 13.316 1.00 97.62 96 GLU A CA 1
ATOM 792 C C . GLU A 1 96 ? 4.458 -3.003 12.071 1.00 97.62 96 GLU A C 1
ATOM 794 O O . GLU A 1 96 ? 5.650 -3.283 12.181 1.00 97.62 96 GLU A O 1
ATOM 799 N N . ASN A 1 97 ? 3.884 -2.862 10.874 1.00 96.25 97 ASN A N 1
ATOM 800 C CA . ASN A 1 97 ? 4.616 -3.008 9.615 1.00 96.25 97 ASN A CA 1
ATOM 801 C C . ASN A 1 97 ? 5.670 -1.915 9.427 1.00 96.25 97 ASN A C 1
ATOM 803 O O . ASN A 1 97 ? 6.648 -2.140 8.722 1.00 96.25 97 ASN A O 1
ATOM 807 N N . TYR A 1 98 ? 5.486 -0.739 10.028 1.00 96.56 98 TYR A N 1
ATOM 808 C CA . TYR A 1 98 ? 6.435 0.364 9.90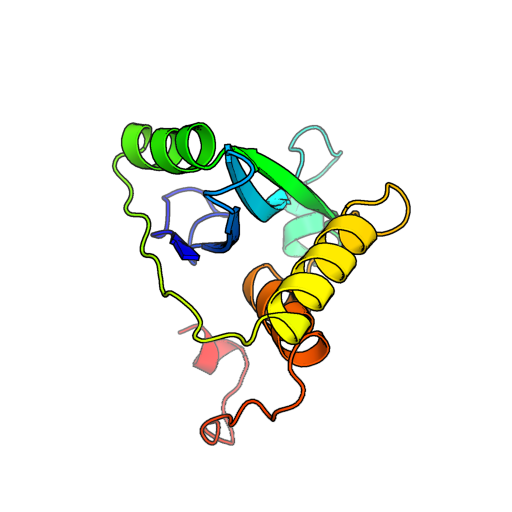8 1.00 96.56 98 TYR A CA 1
ATOM 809 C C . TYR A 1 98 ? 7.631 0.254 10.868 1.00 96.56 98 TYR A C 1
ATOM 811 O O . TYR A 1 98 ? 8.607 0.999 10.725 1.00 96.56 98 TYR A O 1
ATOM 819 N N . LEU A 1 99 ? 7.601 -0.690 11.816 1.00 96.62 99 LEU A N 1
ATOM 820 C CA . LEU A 1 99 ? 8.741 -0.961 12.689 1.00 96.62 99 LEU A CA 1
ATOM 821 C C . LEU A 1 99 ? 9.998 -1.304 11.862 1.00 96.62 99 LEU A C 1
ATOM 823 O O . LEU A 1 99 ? 9.880 -1.947 10.811 1.00 96.62 99 LEU A O 1
ATOM 827 N N . PRO A 1 100 ? 11.205 -0.887 12.296 1.00 94.12 100 PRO A N 1
ATOM 828 C CA . PRO A 1 100 ? 12.447 -1.106 11.550 1.00 94.12 100 PRO A CA 1
ATOM 829 C C . PRO A 1 100 ? 12.675 -2.556 11.105 1.00 94.12 100 PRO A C 1
ATOM 831 O O . PRO A 1 100 ? 13.173 -2.785 10.005 1.00 94.12 100 PRO A O 1
ATOM 834 N N . GLU A 1 101 ? 12.281 -3.515 11.937 1.00 95.44 101 GLU A N 1
ATOM 835 C CA . GLU A 1 101 ? 12.385 -4.956 11.705 1.00 95.44 101 GLU A CA 1
ATOM 836 C C . GLU A 1 101 ? 11.378 -5.506 10.681 1.00 95.44 101 GLU A C 1
ATOM 838 O O . GLU A 1 101 ? 11.630 -6.556 10.097 1.00 95.44 101 GLU A O 1
ATOM 843 N N . ASN A 1 102 ? 10.273 -4.795 10.430 1.00 95.19 102 ASN A N 1
ATOM 844 C CA . ASN A 1 102 ? 9.158 -5.273 9.604 1.00 95.19 102 ASN A CA 1
ATOM 845 C C . ASN A 1 102 ? 9.002 -4.509 8.285 1.00 95.19 102 ASN A C 1
ATOM 847 O O . ASN A 1 102 ? 8.353 -4.997 7.358 1.00 95.19 102 ASN A O 1
ATOM 851 N N . ARG A 1 103 ? 9.568 -3.300 8.193 1.00 93.88 103 ARG A N 1
ATOM 852 C CA . ARG A 1 103 ? 9.293 -2.382 7.080 1.00 93.88 103 ARG A CA 1
ATOM 853 C C . ARG A 1 103 ? 10.006 -2.731 5.784 1.00 93.88 103 ARG A C 1
ATOM 855 O O . ARG A 1 103 ? 9.599 -2.214 4.751 1.00 93.88 103 ARG A O 1
ATOM 862 N N . VAL A 1 104 ? 11.058 -3.550 5.830 1.00 92.94 104 VAL A N 1
ATOM 863 C CA . VAL A 1 104 ? 11.842 -3.959 4.654 1.00 92.94 104 VAL A CA 1
ATOM 864 C C . VAL A 1 104 ? 11.394 -5.340 4.194 1.00 92.94 104 VAL A C 1
ATOM 866 O O . VAL A 1 104 ? 11.298 -6.266 4.995 1.00 92.94 104 VAL A O 1
ATOM 869 N N . TYR A 1 105 ? 11.146 -5.492 2.897 1.00 91.44 105 TYR A N 1
ATOM 870 C CA . TYR A 1 105 ? 10.689 -6.745 2.306 1.00 91.44 105 TYR A CA 1
ATOM 871 C C . TYR A 1 105 ? 11.297 -6.973 0.921 1.00 91.44 105 TYR A C 1
ATOM 873 O O . TYR A 1 105 ? 11.642 -6.031 0.205 1.00 91.44 105 TYR A O 1
ATOM 881 N N . ARG A 1 106 ? 11.422 -8.246 0.534 1.00 90.50 106 ARG A N 1
ATOM 882 C CA . ARG A 1 106 ? 11.900 -8.631 -0.795 1.00 90.50 106 ARG A CA 1
ATOM 883 C C . ARG A 1 106 ? 10.787 -8.404 -1.806 1.00 90.50 106 ARG A C 1
ATOM 885 O O . ARG A 1 106 ? 9.784 -9.110 -1.789 1.00 90.50 106 ARG A O 1
ATOM 892 N N . TYR A 1 107 ? 10.990 -7.461 -2.715 1.00 88.56 107 TYR A N 1
ATOM 893 C CA . TYR A 1 107 ? 10.018 -7.191 -3.760 1.00 88.56 107 TYR A CA 1
ATOM 894 C C . TYR A 1 107 ? 9.933 -8.349 -4.752 1.00 88.56 107 TYR A C 1
ATOM 896 O O . TYR A 1 107 ? 10.939 -8.820 -5.290 1.00 88.56 107 TYR A O 1
ATOM 904 N N . ASN A 1 108 ? 8.704 -8.758 -5.043 1.00 87.56 108 ASN A N 1
ATOM 905 C CA . ASN A 1 108 ? 8.377 -9.657 -6.128 1.00 87.56 108 ASN A CA 1
ATOM 906 C C . ASN A 1 108 ? 7.181 -9.106 -6.903 1.00 87.56 108 ASN A C 1
ATOM 908 O O . ASN A 1 108 ? 6.098 -8.926 -6.352 1.00 87.56 108 ASN A O 1
ATOM 912 N N . PHE A 1 109 ? 7.365 -8.913 -8.209 1.00 83.38 109 PHE A N 1
ATOM 913 C CA . PHE A 1 109 ? 6.350 -8.319 -9.074 1.00 83.38 109 PHE A CA 1
ATOM 914 C C . PHE A 1 109 ? 4.984 -9.019 -8.993 1.00 83.38 109 PHE A C 1
ATOM 916 O O . PHE A 1 109 ? 3.966 -8.337 -8.980 1.00 83.38 109 PHE A O 1
ATOM 923 N N . PHE A 1 110 ? 4.942 -10.350 -8.882 1.00 83.50 110 PHE A N 1
ATOM 924 C CA . PHE A 1 110 ? 3.687 -11.111 -8.850 1.00 83.50 110 PHE A CA 1
ATOM 925 C C . PHE A 1 110 ? 3.189 -11.408 -7.434 1.00 83.50 110 PHE A C 1
ATOM 927 O O . PHE A 1 110 ? 1.983 -11.393 -7.199 1.00 83.50 110 PHE A O 1
ATOM 934 N N . TYR A 1 111 ? 4.099 -11.688 -6.500 1.00 86.94 111 TYR A N 1
ATOM 935 C CA . TYR A 1 111 ? 3.731 -12.254 -5.199 1.00 86.94 111 TYR A CA 1
ATOM 936 C C . TYR A 1 111 ? 3.830 -11.268 -4.034 1.00 86.94 111 TYR A C 1
ATOM 938 O O . TYR A 1 111 ? 3.081 -11.392 -3.069 1.00 86.94 111 TYR A O 1
ATOM 946 N N . ASP A 1 112 ? 4.728 -10.287 -4.103 1.00 89.69 112 ASP A N 1
ATOM 947 C CA . ASP A 1 112 ? 5.062 -9.430 -2.965 1.00 89.69 112 ASP A CA 1
ATOM 948 C C . ASP A 1 112 ? 5.362 -7.994 -3.419 1.00 89.69 112 ASP A C 1
ATOM 950 O O . ASP A 1 112 ? 6.502 -7.611 -3.689 1.00 89.69 112 ASP A O 1
ATOM 954 N N . ASN A 1 113 ? 4.298 -7.208 -3.571 1.00 90.06 113 ASN A N 1
ATOM 955 C CA . ASN A 1 113 ? 4.330 -5.863 -4.127 1.00 90.06 113 ASN A CA 1
ATOM 956 C C . ASN A 1 113 ? 3.365 -4.926 -3.380 1.00 90.06 113 ASN A C 1
ATOM 958 O O . ASN A 1 113 ? 2.666 -5.318 -2.445 1.00 90.06 113 ASN A O 1
ATOM 962 N N . CYS A 1 114 ? 3.294 -3.673 -3.832 1.00 90.50 114 CYS A N 1
ATOM 963 C CA . CYS A 1 114 ? 2.449 -2.638 -3.238 1.00 90.50 114 CYS A CA 1
ATOM 964 C C . CYS A 1 114 ? 0.968 -3.028 -3.111 1.00 90.50 114 CYS A C 1
ATOM 966 O O . CYS A 1 114 ? 0.299 -2.649 -2.150 1.00 90.50 114 CYS A O 1
ATOM 968 N N . THR A 1 115 ? 0.457 -3.802 -4.068 1.00 91.75 115 THR A N 1
ATOM 969 C CA . THR A 1 115 ? -0.947 -4.206 -4.130 1.00 91.75 115 THR A CA 1
ATOM 970 C C . THR A 1 115 ? -1.207 -5.445 -3.283 1.00 91.75 115 THR A C 1
ATOM 972 O O . THR A 1 115 ? -2.178 -5.445 -2.528 1.00 91.75 115 THR A O 1
ATOM 975 N N . THR A 1 116 ? -0.344 -6.469 -3.338 1.00 93.25 116 THR A N 1
ATOM 976 C CA . THR A 1 116 ? -0.502 -7.658 -2.482 1.00 93.25 116 THR A CA 1
ATOM 977 C C . THR A 1 116 ? -0.325 -7.299 -1.011 1.00 93.25 116 THR A C 1
ATOM 979 O O . THR A 1 116 ? -1.175 -7.657 -0.208 1.00 93.25 116 THR A O 1
ATOM 982 N N . ARG A 1 117 ? 0.664 -6.469 -0.657 1.00 95.12 117 ARG A N 1
ATOM 983 C CA . ARG A 1 117 ? 0.848 -5.991 0.723 1.00 95.12 117 ARG A CA 1
ATOM 984 C C . ARG A 1 117 ? -0.348 -5.200 1.242 1.00 95.12 117 ARG A C 1
ATOM 986 O O . ARG A 1 117 ? -0.805 -5.450 2.354 1.00 95.12 117 ARG A O 1
ATOM 993 N N . ALA A 1 118 ? -0.885 -4.278 0.441 1.00 94.19 118 ALA A N 1
ATOM 994 C CA . ALA A 1 118 ? -2.073 -3.524 0.830 1.00 94.19 118 ALA A CA 1
ATOM 995 C C . ALA A 1 118 ? -3.292 -4.440 1.033 1.00 94.19 118 ALA A C 1
ATOM 997 O O . ALA A 1 118 ? -4.006 -4.297 2.025 1.00 94.19 118 ALA A O 1
ATOM 998 N N . ARG A 1 119 ? -3.505 -5.395 0.118 1.00 94.50 119 ARG A N 1
ATOM 999 C CA . ARG A 1 119 ? -4.559 -6.413 0.209 1.00 94.50 119 ARG A CA 1
ATOM 1000 C C . ARG A 1 119 ? -4.414 -7.252 1.476 1.00 94.50 119 ARG A C 1
ATOM 1002 O O . ARG A 1 119 ? -5.369 -7.341 2.233 1.00 94.50 119 ARG A O 1
ATOM 1009 N N . ASP A 1 120 ? -3.234 -7.808 1.728 1.00 95.50 120 ASP A N 1
ATOM 1010 C CA . ASP A 1 120 ? -2.984 -8.720 2.848 1.00 95.50 120 ASP A CA 1
ATOM 1011 C C . ASP A 1 120 ? -3.199 -8.028 4.202 1.00 95.50 120 ASP A C 1
ATOM 1013 O O . ASP A 1 120 ? -3.730 -8.623 5.137 1.00 95.50 120 ASP A O 1
ATOM 1017 N N . VAL A 1 121 ? -2.823 -6.750 4.318 1.00 96.19 121 VAL A N 1
ATOM 1018 C CA . VAL A 1 121 ? -3.090 -5.954 5.526 1.00 96.19 121 VAL A CA 1
ATOM 1019 C C . VAL A 1 121 ? -4.589 -5.731 5.725 1.00 96.19 121 VAL A C 1
ATOM 1021 O O . VAL A 1 121 ? -5.067 -5.853 6.851 1.00 96.19 121 VAL A O 1
ATOM 1024 N N . ILE A 1 122 ? -5.337 -5.446 4.652 1.00 95.25 122 ILE A N 1
ATOM 1025 C CA . ILE A 1 122 ? -6.799 -5.314 4.721 1.00 95.25 122 ILE A CA 1
ATOM 1026 C C . ILE A 1 122 ? -7.442 -6.650 5.110 1.00 95.25 122 ILE A C 1
ATOM 1028 O O . ILE A 1 122 ? -8.291 -6.679 5.991 1.00 95.25 122 ILE A O 1
ATOM 1032 N N . GLU A 1 123 ? -7.036 -7.765 4.502 1.00 96.31 123 GLU A N 1
ATOM 1033 C CA . GLU A 1 123 ? -7.580 -9.088 4.833 1.00 96.31 123 GLU A CA 1
ATOM 1034 C C . GLU A 1 123 ? -7.362 -9.468 6.294 1.00 96.31 123 GLU A C 1
ATOM 1036 O O . GLU A 1 123 ? -8.243 -10.049 6.920 1.00 96.31 123 GLU A O 1
ATOM 1041 N N . ARG A 1 124 ? -6.197 -9.122 6.847 1.00 96.12 124 ARG A N 1
ATOM 1042 C CA . ARG A 1 124 ? -5.874 -9.385 8.252 1.00 96.12 124 ARG A CA 1
ATOM 1043 C C . ARG A 1 124 ? -6.646 -8.500 9.226 1.00 96.12 124 ARG A C 1
ATOM 1045 O O . ARG A 1 124 ? -6.772 -8.889 10.382 1.00 96.12 124 ARG A O 1
ATOM 1052 N N . CYS A 1 125 ? -7.104 -7.320 8.802 1.00 95.94 125 CYS A N 1
ATOM 1053 C CA . CYS A 1 125 ? -7.781 -6.379 9.692 1.00 95.94 125 CYS A CA 1
ATOM 1054 C C . CYS A 1 125 ? -9.300 -6.548 9.733 1.00 95.94 125 CYS A C 1
ATOM 1056 O O . CYS A 1 125 ? -9.931 -5.962 10.609 1.00 95.94 125 CYS A O 1
ATOM 1058 N N . ILE A 1 126 ? -9.888 -7.274 8.778 1.00 96.38 126 ILE A N 1
ATOM 1059 C CA . ILE A 1 126 ? -11.336 -7.474 8.702 1.00 96.38 126 ILE A CA 1
ATOM 1060 C C . ILE A 1 126 ? -11.770 -8.743 9.431 1.00 96.38 126 ILE A C 1
ATOM 1062 O O . ILE A 1 126 ? -11.083 -9.761 9.408 1.00 96.38 126 ILE A O 1
ATOM 1066 N N . GLU A 1 127 ? -12.955 -8.705 10.034 1.00 93.25 127 GLU A N 1
ATOM 1067 C CA . GLU A 1 127 ? -13.592 -9.910 10.592 1.00 93.25 127 GLU A CA 1
ATOM 1068 C C . GLU A 1 127 ? -14.354 -10.695 9.506 1.00 93.25 127 GLU A C 1
ATOM 1070 O O . GLU A 1 127 ? -14.657 -11.881 9.655 1.00 93.25 127 GLU A O 1
ATOM 1075 N N . GLY A 1 128 ? -14.671 -10.020 8.396 1.00 90.56 128 GLY A N 1
ATOM 1076 C CA . GLY A 1 128 ? -15.289 -10.605 7.212 1.00 90.56 128 GLY A CA 1
ATOM 1077 C C . GLY A 1 128 ? -14.313 -11.377 6.318 1.00 90.56 128 GLY A C 1
ATOM 1078 O O . GLY A 1 128 ? -13.194 -11.713 6.692 1.00 90.56 128 GLY A O 1
ATOM 1079 N N . LYS A 1 129 ? -14.748 -11.664 5.088 1.00 89.88 129 LYS A N 1
ATOM 1080 C CA . LYS A 1 129 ? -13.913 -12.301 4.060 1.00 89.88 129 LYS A CA 1
ATOM 1081 C C . LYS A 1 129 ? -13.911 -11.461 2.797 1.00 89.88 129 LYS A C 1
ATOM 1083 O O . LYS A 1 129 ? -14.971 -11.022 2.348 1.00 89.88 129 LYS A O 1
ATOM 1088 N N . VAL A 1 130 ? -12.737 -11.289 2.199 1.00 90.06 130 VAL A N 1
ATOM 1089 C CA . VAL A 1 130 ? -12.634 -10.752 0.842 1.00 90.06 130 VAL A CA 1
ATOM 1090 C C . VAL A 1 130 ? -13.090 -11.833 -0.134 1.00 90.06 130 VAL A C 1
ATOM 1092 O O . VAL A 1 130 ? -12.637 -12.975 -0.078 1.00 90.06 130 VAL A O 1
ATOM 1095 N N . VAL A 1 131 ? -14.023 -11.478 -1.016 1.00 90.94 131 VAL A N 1
ATOM 1096 C CA . VAL A 1 131 ? -14.488 -12.356 -2.092 1.00 90.94 131 VAL A CA 1
ATOM 1097 C C . VAL A 1 131 ? -13.741 -11.979 -3.362 1.00 90.94 131 VAL A C 1
ATOM 1099 O O . VAL A 1 131 ? -13.902 -10.873 -3.876 1.00 90.94 131 VAL A O 1
ATOM 1102 N N . TYR A 1 132 ? -12.929 -12.904 -3.861 1.00 88.00 132 TYR A N 1
ATOM 1103 C CA . TYR A 1 132 ? -12.222 -12.748 -5.127 1.00 88.00 132 TYR A CA 1
ATOM 1104 C C . TYR A 1 132 ? -13.078 -13.269 -6.274 1.00 88.00 132 TYR A C 1
ATOM 1106 O O . TYR A 1 132 ? -13.675 -14.340 -6.174 1.00 88.00 132 TYR A O 1
ATOM 1114 N N . SER A 1 133 ? -13.122 -12.525 -7.377 1.00 85.50 133 SER A N 1
ATOM 1115 C CA . SER A 1 133 ? -13.637 -13.057 -8.637 1.00 85.50 133 SER A CA 1
ATOM 1116 C C . SER A 1 133 ? -12.721 -14.169 -9.144 1.00 85.50 133 SER A C 1
ATOM 1118 O O . SER A 1 133 ? -11.500 -14.072 -8.997 1.00 85.50 133 SER A O 1
ATOM 1120 N N . GLU A 1 134 ? -13.303 -15.199 -9.760 1.00 83.06 134 GLU A N 1
ATOM 1121 C CA . GLU A 1 134 ? -12.535 -16.283 -10.373 1.00 83.06 134 GLU A CA 1
ATOM 1122 C C . GLU A 1 134 ? -11.521 -15.727 -11.379 1.00 83.06 134 GLU A C 1
ATOM 1124 O O . GLU A 1 134 ? -11.836 -14.886 -12.229 1.00 83.06 134 GLU A O 1
ATOM 1129 N N . GLY A 1 135 ? -10.274 -16.180 -11.244 1.00 75.56 135 GLY A N 1
ATOM 1130 C CA . GLY A 1 135 ? -9.212 -15.865 -12.187 1.00 75.56 135 GLY A CA 1
ATOM 1131 C C . GLY A 1 135 ? -9.398 -16.638 -13.489 1.00 75.56 135 GLY A C 1
ATOM 1132 O O . GLY A 1 135 ? -9.958 -17.732 -13.506 1.00 75.56 135 GLY A O 1
ATOM 1133 N N . LYS A 1 136 ? -8.893 -16.089 -14.595 1.00 78.81 136 LYS A N 1
ATOM 1134 C CA . LYS A 1 136 ? -8.817 -16.833 -15.855 1.00 78.81 136 LYS A CA 1
ATOM 1135 C C . LYS A 1 136 ? -7.788 -17.957 -15.709 1.00 78.81 136 LYS A C 1
ATOM 1137 O O . LYS A 1 136 ? -6.609 -17.684 -15.485 1.00 78.81 136 LYS A O 1
ATOM 1142 N N . GLU A 1 137 ? -8.232 -19.203 -15.833 1.00 82.88 137 GLU A N 1
ATOM 1143 C CA . GLU A 1 137 ? -7.346 -20.368 -15.812 1.00 82.88 137 GLU A CA 1
ATOM 1144 C C . GLU A 1 137 ? -6.487 -20.459 -17.083 1.00 82.88 137 GLU A C 1
ATOM 1146 O O . GLU A 1 137 ? -6.839 -19.932 -18.139 1.00 82.88 137 GLU A O 1
ATOM 1151 N N . GLY A 1 138 ? -5.345 -21.145 -16.982 1.00 84.69 138 GLY A N 1
ATOM 1152 C CA . GLY A 1 138 ? -4.481 -21.455 -18.127 1.00 84.69 138 GL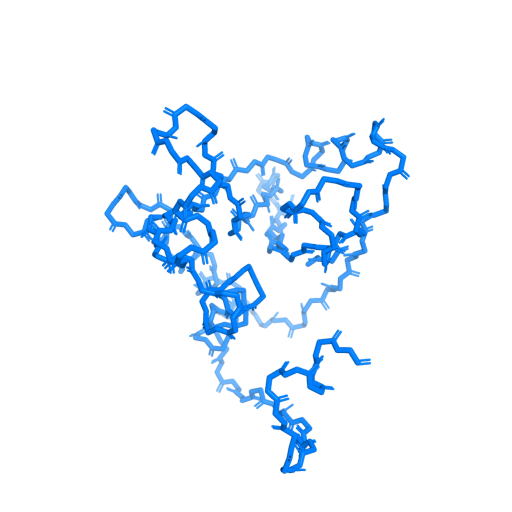Y A CA 1
ATOM 1153 C C . GLY A 1 138 ? -3.633 -20.295 -18.662 1.00 84.69 138 GLY A C 1
ATOM 1154 O O . GLY A 1 138 ? -2.910 -20.492 -19.634 1.00 84.69 138 GLY A O 1
ATOM 1155 N N . LEU A 1 139 ? -3.684 -19.113 -18.041 1.00 85.81 139 LEU A N 1
ATOM 1156 C CA . LEU A 1 139 ? -2.829 -17.984 -18.409 1.00 85.81 139 LEU A CA 1
ATOM 1157 C C . LEU A 1 139 ? -1.416 -18.142 -17.838 1.00 85.81 139 LEU A C 1
ATOM 1159 O O . LEU A 1 139 ? -1.232 -18.449 -16.658 1.00 85.81 139 LEU A O 1
ATOM 1163 N N . SER A 1 140 ? -0.406 -17.881 -18.663 1.00 88.31 140 SER A N 1
ATOM 1164 C CA . SER A 1 140 ? 0.966 -17.695 -18.194 1.00 88.31 140 SER A CA 1
ATOM 1165 C C . SER A 1 140 ? 1.142 -16.310 -17.560 1.00 88.31 140 SER A C 1
ATOM 1167 O O . SER A 1 140 ? 0.356 -15.393 -17.795 1.00 88.31 140 SER A O 1
ATOM 1169 N N . PHE A 1 141 ? 2.235 -16.098 -16.818 1.00 84.62 141 PHE A N 1
ATOM 1170 C CA . PHE A 1 141 ? 2.589 -14.757 -16.329 1.00 84.62 141 PHE A CA 1
ATOM 1171 C C . PHE A 1 141 ? 2.715 -13.722 -17.447 1.00 84.62 141 PHE A C 1
ATOM 1173 O O . PHE A 1 141 ? 2.473 -12.542 -17.216 1.00 84.62 141 PHE A O 1
ATOM 1180 N N . ARG A 1 142 ? 3.072 -14.156 -18.659 1.00 85.31 142 ARG A N 1
ATOM 1181 C CA . ARG A 1 142 ? 3.147 -13.270 -19.817 1.00 85.31 142 ARG A CA 1
ATOM 1182 C C . ARG A 1 142 ? 1.759 -12.802 -20.248 1.00 85.31 142 ARG A C 1
ATOM 1184 O O . ARG A 1 142 ? 1.605 -11.611 -20.471 1.00 85.31 142 ARG A O 1
ATOM 1191 N N . ASP A 1 143 ? 0.784 -13.708 -20.297 1.00 87.25 143 ASP A N 1
ATOM 1192 C CA . ASP A 1 143 ? -0.600 -13.407 -20.703 1.00 87.25 143 ASP A CA 1
ATOM 1193 C C . ASP A 1 143 ? -1.350 -12.558 -19.661 1.00 87.25 143 ASP A C 1
ATOM 1195 O O . ASP A 1 143 ? -2.375 -11.950 -19.949 1.00 87.25 143 ASP A O 1
ATOM 1199 N N . ILE A 1 144 ? -0.865 -12.542 -18.415 1.00 82.38 144 ILE A N 1
ATOM 1200 C CA . ILE A 1 144 ? -1.401 -11.680 -17.352 1.00 82.38 144 ILE A CA 1
ATOM 1201 C C . ILE A 1 144 ? -0.889 -10.238 -17.503 1.00 82.38 144 ILE A C 1
ATOM 1203 O O . ILE A 1 144 ? -1.569 -9.297 -17.099 1.00 82.38 144 ILE A O 1
ATOM 1207 N N . VAL A 1 145 ? 0.311 -10.056 -18.061 1.00 80.31 145 VAL A N 1
ATOM 1208 C CA . VAL A 1 145 ? 0.974 -8.747 -18.183 1.00 80.31 145 VAL A CA 1
ATOM 1209 C C . VAL A 1 145 ? 0.711 -8.081 -19.542 1.00 80.31 145 VAL A C 1
ATOM 1211 O O . VAL A 1 145 ? 0.715 -6.851 -19.612 1.00 80.31 145 VAL A O 1
ATOM 1214 N N . HIS A 1 146 ? 0.488 -8.866 -20.602 1.00 71.31 146 HIS A N 1
ATOM 1215 C CA . HIS A 1 146 ? 0.277 -8.422 -21.986 1.00 71.31 146 HIS A CA 1
ATOM 1216 C C . HIS A 1 146 ? -1.016 -8.985 -22.569 1.00 71.31 146 HIS A C 1
ATOM 1218 O O . HIS A 1 146 ? -1.700 -8.214 -23.280 1.00 71.31 146 HIS A O 1
#

pLDDT: mean 88.74, std 7.99, range [65.44, 97.75]

Organism: NCBI:txid408170

Radius of gyration: 16.24 Å; chains: 1; bounding box: 41×40×38 Å

InterPro domains:
  IPR025178 Lnb, N-terminal periplasmic domain [PF13387] (1-124)

Foldseek 3Di:
DWKQADPDPLRRVTFAWDWQDDPVVRDTKIWGQRAADPVPPPQVVCVVVLNGKTFTDMDGPVVVQVVQVVRVIDDDDDDDPDDPQLSVQLVVLSVVCNPPVRGIDRDDPPQHTRVNVVVVSSQVSDPDHDDDDDDDPPDDPVNVVD

Sequence (146 aa):
MTCAPGTEIYALFGHTALRYEDKARGEDWVFNYGMFSFNTPHFIYRFVKGETDYELGVTRYPYFEGSYAMRGSSVYQQTLNLTISEKQELRRLLEENYLPENRVYRYNFFYDNCTTRARDVIERCIEGKVVYSEGKEGLSFRDIVH